Protein AF-A0A2T3LJU7-F1 (afdb_monomer)

Secondary structure (DSSP, 8-state):
-HHHHHHHHHHHHHHHHHHHHHHHHHHHHHHHHHHH-HHHHHHHHHTSSTT-HHHHHHHHH-HHHHHHS-HHHHHHHHHHHHHHHHHHHHHHHHHHHHHH--

Sequence (102 aa):
MVMTKLIFFLIFILSGISIYSFVMLSVYIGFLMKKYDKGSYDSLYIMCIPVSPALIFGYMFNNKVISMYPQNKRWIFFFSRVLILISMIGFVMTLLGAYLFS

Mean predicted aligned error: 8.25 Å

Foldseek 3Di:
DVVVVVVLVVLVVVLVVLVVVLVVLLVVVLVVCVVQPVVVSVVCVVVVDVSPSVVSLVLLPDPVNLVSDDPVCSVSSVVSVVSVVVSVVSVVVSVVCVVVVD

Structure (mmCIF, N/CA/C/O backbone):
data_AF-A0A2T3LJU7-F1
#
_entry.id   AF-A0A2T3LJU7-F1
#
loop_
_atom_site.group_PDB
_atom_site.id
_atom_site.type_symbol
_atom_site.label_atom_id
_atom_site.label_alt_id
_atom_site.label_comp_id
_atom_site.label_asym_id
_atom_site.label_entity_id
_atom_site.label_seq_id
_atom_site.pdbx_PDB_ins_code
_atom_site.Cartn_x
_atom_site.Cartn_y
_atom_site.Cartn_z
_atom_site.occupancy
_atom_site.B_iso_or_equiv
_atom_site.auth_seq_id
_atom_site.auth_comp_id
_atom_site.auth_asym_id
_atom_site.auth_atom_id
_atom_site.pdbx_PDB_model_num
ATOM 1 N N . MET A 1 1 ? 22.602 -2.466 -25.506 1.00 60.44 1 MET A N 1
ATOM 2 C CA . MET A 1 1 ? 21.596 -3.490 -25.124 1.00 60.44 1 MET A CA 1
ATOM 3 C C . MET A 1 1 ? 21.776 -4.063 -23.716 1.00 60.44 1 MET A C 1
ATOM 5 O O . MET A 1 1 ? 20.766 -4.296 -23.069 1.00 60.44 1 MET A O 1
ATOM 9 N N . VAL A 1 2 ? 22.997 -4.310 -23.214 1.00 65.69 2 VAL A N 1
ATOM 10 C CA . VAL A 1 2 ? 23.191 -4.891 -21.860 1.00 65.69 2 VAL A CA 1
ATOM 11 C C . VAL A 1 2 ? 22.764 -3.929 -20.742 1.00 65.69 2 VAL A C 1
ATOM 13 O O . VAL A 1 2 ? 22.058 -4.338 -19.827 1.00 65.69 2 VAL A O 1
ATOM 16 N N . MET A 1 3 ? 23.106 -2.640 -20.854 1.00 66.88 3 MET A N 1
ATOM 17 C CA . MET A 1 3 ? 22.747 -1.635 -19.842 1.00 66.88 3 MET A CA 1
ATOM 18 C C . MET A 1 3 ? 21.228 -1.439 -19.701 1.00 66.88 3 MET A C 1
ATOM 20 O O . MET A 1 3 ? 20.715 -1.365 -18.591 1.00 66.88 3 MET A O 1
ATOM 24 N N . THR A 1 4 ? 20.494 -1.440 -20.817 1.00 69.31 4 THR A N 1
ATOM 25 C CA . THR A 1 4 ? 19.031 -1.302 -20.836 1.00 69.31 4 THR A CA 1
ATOM 26 C C . THR A 1 4 ? 18.341 -2.475 -20.136 1.00 69.31 4 THR A C 1
ATOM 28 O O . THR A 1 4 ? 17.461 -2.261 -19.309 1.00 69.31 4 THR A O 1
ATOM 31 N N . LYS A 1 5 ? 18.788 -3.715 -20.381 1.00 72.88 5 LYS A N 1
ATOM 32 C CA . LYS A 1 5 ? 18.250 -4.917 -19.712 1.00 72.88 5 LYS A CA 1
ATOM 33 C C . LYS A 1 5 ? 18.468 -4.895 -18.193 1.00 72.88 5 LYS A C 1
ATOM 35 O O . LYS A 1 5 ? 17.595 -5.324 -17.445 1.00 72.88 5 LYS A O 1
ATOM 40 N N . LEU A 1 6 ? 19.604 -4.362 -17.744 1.00 78.12 6 LEU A N 1
ATOM 41 C CA . LEU A 1 6 ? 19.939 -4.208 -16.325 1.00 78.12 6 LEU 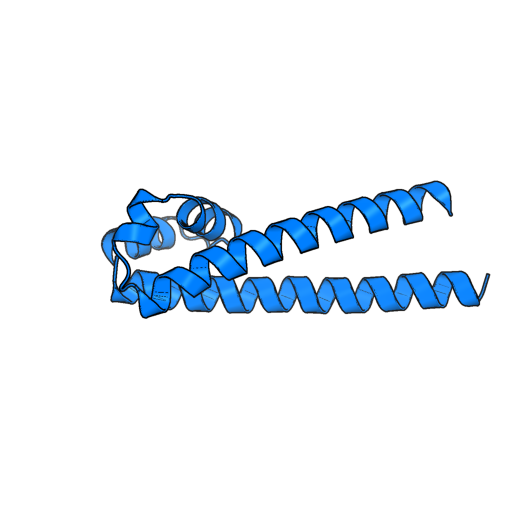A CA 1
ATOM 42 C C . LEU A 1 6 ? 19.027 -3.189 -15.627 1.00 78.12 6 LEU A C 1
ATOM 44 O O . LEU A 1 6 ? 18.557 -3.444 -14.520 1.00 78.12 6 LEU A O 1
ATOM 48 N N . ILE A 1 7 ? 18.719 -2.077 -16.302 1.00 78.94 7 ILE A N 1
ATOM 49 C CA . ILE A 1 7 ? 17.785 -1.054 -15.810 1.00 78.94 7 ILE A CA 1
ATOM 50 C C . ILE A 1 7 ? 16.370 -1.634 -15.673 1.00 78.94 7 ILE A C 1
ATOM 52 O O . ILE A 1 7 ? 15.756 -1.489 -14.619 1.00 78.94 7 ILE A O 1
ATOM 56 N N . PHE A 1 8 ? 15.874 -2.360 -16.681 1.00 72.12 8 PHE A N 1
ATOM 57 C CA . PHE A 1 8 ? 14.559 -3.013 -16.602 1.00 72.12 8 PHE A CA 1
ATOM 58 C C . PHE A 1 8 ? 14.475 -4.049 -15.475 1.00 72.12 8 PHE A C 1
ATOM 60 O O . PHE A 1 8 ? 13.468 -4.108 -14.771 1.00 72.12 8 PHE A O 1
ATOM 67 N N . PHE A 1 9 ? 15.535 -4.831 -15.257 1.00 76.69 9 PHE A N 1
ATOM 68 C CA . PHE A 1 9 ? 15.590 -5.803 -14.164 1.00 76.69 9 PHE A CA 1
ATOM 69 C C . PHE A 1 9 ? 15.557 -5.134 -12.779 1.00 76.69 9 PHE A C 1
ATOM 71 O O . PHE A 1 9 ? 14.831 -5.575 -11.889 1.00 76.69 9 PHE A O 1
ATOM 78 N N . LEU A 1 10 ? 16.279 -4.023 -12.609 1.00 80.81 10 LEU A N 1
ATOM 79 C CA . LEU A 1 10 ? 16.241 -3.210 -11.390 1.00 80.81 10 LEU A CA 1
ATOM 80 C C . LEU A 1 10 ? 14.845 -2.635 -11.124 1.00 80.81 10 LEU A C 1
ATOM 82 O O . LEU A 1 10 ? 14.357 -2.696 -9.995 1.00 80.81 10 LEU A O 1
ATOM 86 N N . ILE A 1 11 ? 14.179 -2.125 -12.162 1.00 77.69 11 ILE A N 1
ATOM 87 C CA . ILE A 1 11 ? 12.816 -1.596 -12.047 1.00 77.69 11 ILE A CA 1
ATOM 88 C C . ILE A 1 11 ? 11.823 -2.707 -11.681 1.00 77.69 11 ILE A C 1
ATOM 90 O O . ILE A 1 11 ? 10.955 -2.499 -10.833 1.00 77.69 11 ILE A O 1
ATOM 94 N N . PHE A 1 12 ? 11.979 -3.906 -12.248 1.00 76.19 12 PHE A N 1
ATOM 95 C CA . PHE A 1 12 ? 11.158 -5.061 -11.894 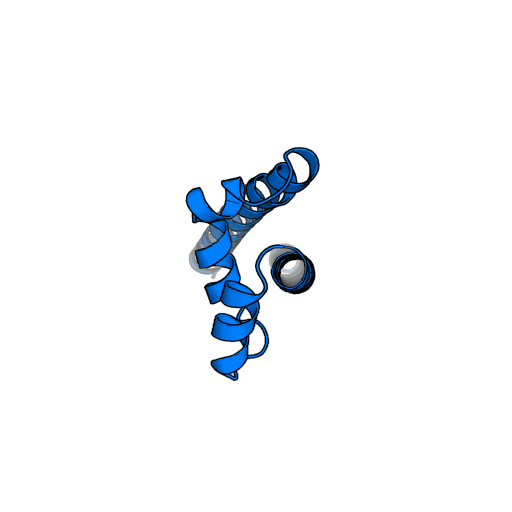1.00 76.19 12 PHE A CA 1
ATOM 96 C C . PHE A 1 12 ? 11.286 -5.416 -10.404 1.00 76.19 12 PHE A C 1
ATOM 98 O O . PHE A 1 12 ? 10.272 -5.546 -9.716 1.00 76.19 12 PHE A O 1
ATOM 105 N N . ILE A 1 13 ? 12.509 -5.471 -9.866 1.00 82.50 13 ILE A N 1
ATOM 106 C CA . ILE A 1 13 ? 12.738 -5.720 -8.432 1.00 82.50 13 ILE A CA 1
ATOM 107 C C . ILE A 1 13 ? 12.097 -4.623 -7.570 1.00 82.50 13 ILE A C 1
ATOM 109 O O . ILE A 1 13 ? 11.389 -4.931 -6.609 1.00 82.50 13 ILE A O 1
ATOM 113 N N . LEU A 1 14 ? 12.288 -3.350 -7.929 1.00 81.00 14 LEU A N 1
ATOM 114 C CA . LEU A 1 14 ? 11.691 -2.218 -7.210 1.00 81.00 14 LEU A CA 1
ATOM 115 C C . LEU A 1 14 ? 10.156 -2.271 -7.220 1.00 81.00 14 LEU A C 1
ATOM 117 O O . LEU A 1 14 ? 9.523 -1.971 -6.206 1.00 81.00 14 LEU A O 1
ATOM 121 N N . SER A 1 15 ? 9.554 -2.703 -8.331 1.00 76.12 15 SER A N 1
ATOM 122 C CA . SER A 1 15 ? 8.105 -2.896 -8.434 1.00 76.12 15 SER A CA 1
ATOM 123 C C . SER A 1 15 ? 7.599 -4.054 -7.565 1.00 76.12 15 SER A C 1
ATOM 125 O O . SER A 1 15 ? 6.556 -3.938 -6.927 1.00 76.12 15 SER A O 1
ATOM 127 N N . GLY A 1 16 ? 8.362 -5.144 -7.444 1.00 77.12 16 GLY A N 1
ATOM 128 C CA . GLY A 1 16 ? 8.023 -6.243 -6.538 1.00 77.12 16 GLY A CA 1
ATOM 129 C C . GLY A 1 16 ? 8.050 -5.811 -5.069 1.00 77.12 16 GLY A C 1
ATOM 130 O O . GLY A 1 16 ? 7.124 -6.105 -4.312 1.00 77.12 16 GLY A O 1
ATOM 131 N N . ILE A 1 17 ? 9.076 -5.048 -4.673 1.00 81.38 17 ILE A N 1
ATOM 132 C CA . ILE A 1 17 ? 9.210 -4.509 -3.309 1.00 81.38 17 ILE A CA 1
ATOM 133 C C . ILE A 1 17 ? 8.066 -3.543 -2.985 1.00 81.38 17 ILE A C 1
ATOM 135 O O . ILE A 1 17 ? 7.536 -3.567 -1.869 1.00 81.38 17 ILE A O 1
ATOM 139 N N . SER A 1 18 ? 7.659 -2.705 -3.942 1.00 76.94 18 SER A N 1
ATOM 140 C CA . SER A 1 18 ? 6.556 -1.768 -3.730 1.00 76.94 18 SER A CA 1
ATOM 141 C C . SER A 1 18 ? 5.228 -2.505 -3.543 1.00 76.94 18 SER A C 1
ATOM 143 O O . SER A 1 18 ? 4.534 -2.240 -2.562 1.00 76.94 18 SER A O 1
ATOM 145 N N . ILE A 1 19 ? 4.920 -3.499 -4.385 1.00 75.81 19 ILE A N 1
ATOM 146 C CA . ILE A 1 19 ? 3.720 -4.344 -4.251 1.00 75.81 19 ILE A CA 1
ATOM 147 C C . ILE A 1 19 ? 3.704 -5.053 -2.894 1.00 75.81 19 ILE A C 1
ATOM 149 O O . ILE A 1 19 ? 2.698 -5.006 -2.187 1.00 75.81 19 ILE A O 1
ATOM 153 N N . TYR A 1 20 ? 4.821 -5.658 -2.486 1.00 79.25 20 TYR A N 1
ATOM 154 C CA . TYR A 1 20 ? 4.926 -6.313 -1.181 1.00 79.25 20 TYR A CA 1
ATOM 155 C C . TYR A 1 20 ? 4.678 -5.336 -0.021 1.00 79.25 20 TYR A C 1
ATOM 157 O O . TYR A 1 20 ? 3.916 -5.633 0.903 1.00 79.25 20 TYR A O 1
ATOM 165 N N . SER A 1 21 ? 5.266 -4.140 -0.096 1.00 78.31 21 SER A N 1
ATOM 166 C CA . SER A 1 21 ? 5.069 -3.084 0.903 1.00 78.31 21 SER A CA 1
ATOM 167 C C . SER A 1 21 ? 3.603 -2.646 0.983 1.00 78.31 21 SER A C 1
ATOM 169 O O . SER A 1 21 ? 3.088 -2.423 2.080 1.00 78.31 21 SER A O 1
ATOM 171 N N . PHE A 1 22 ? 2.899 -2.587 -0.153 1.00 75.12 22 PHE A N 1
ATOM 172 C CA . PHE A 1 22 ? 1.465 -2.295 -0.185 1.00 75.12 22 PHE A CA 1
ATOM 173 C C . PHE A 1 22 ? 0.620 -3.375 0.473 1.00 75.12 22 PHE A C 1
ATOM 175 O O . PHE A 1 22 ? -0.290 -3.041 1.229 1.00 75.12 22 PHE A O 1
ATOM 182 N N . VAL A 1 23 ? 0.927 -4.648 0.225 1.00 76.56 23 VAL A N 1
ATOM 183 C CA . VAL A 1 23 ? 0.212 -5.769 0.850 1.00 76.56 23 VAL A CA 1
ATOM 184 C C . VAL A 1 23 ? 0.411 -5.756 2.367 1.00 76.56 23 VAL A C 1
ATOM 186 O O . VAL A 1 23 ? -0.541 -5.905 3.128 1.00 76.56 23 VAL A O 1
ATOM 189 N N . MET A 1 24 ? 1.629 -5.505 2.846 1.00 78.62 24 MET A N 1
ATOM 190 C CA . MET A 1 24 ? 1.877 -5.411 4.288 1.00 78.62 24 MET A CA 1
ATOM 191 C C . MET A 1 24 ? 1.148 -4.227 4.934 1.00 78.62 24 MET A C 1
ATOM 193 O O . MET A 1 24 ? 0.583 -4.349 6.025 1.00 78.62 24 MET A O 1
ATOM 197 N N . LEU A 1 25 ? 1.109 -3.085 4.247 1.00 79.06 25 LEU A N 1
ATOM 198 C CA . LEU A 1 25 ? 0.392 -1.901 4.706 1.00 79.06 25 LEU A CA 1
ATOM 199 C C . LEU A 1 25 ? -1.126 -2.128 4.742 1.00 79.06 25 LEU A C 1
ATOM 201 O O . LEU A 1 25 ? -1.782 -1.723 5.702 1.00 79.06 25 LEU A O 1
ATOM 205 N N . SER A 1 26 ? -1.679 -2.804 3.733 1.00 73.38 26 SER A N 1
ATOM 206 C CA . SER A 1 26 ? -3.106 -3.124 3.660 1.00 73.38 26 SER A CA 1
ATOM 207 C C . SER A 1 26 ? -3.518 -4.063 4.798 1.00 73.38 26 SER A C 1
ATOM 209 O O . SER A 1 26 ? -4.519 -3.813 5.471 1.00 73.38 26 SER A O 1
ATOM 211 N N . VAL A 1 27 ? -2.695 -5.070 5.104 1.00 78.19 27 VAL A N 1
ATOM 212 C CA . VAL A 1 27 ? -2.887 -5.969 6.251 1.00 78.19 27 VAL A CA 1
ATOM 213 C C . VAL A 1 27 ? -2.840 -5.197 7.573 1.00 78.19 27 VAL A C 1
ATOM 215 O O . VAL A 1 27 ? -3.728 -5.360 8.413 1.00 78.19 27 VAL A O 1
ATOM 218 N N . TYR A 1 28 ? -1.855 -4.312 7.757 1.00 80.69 28 TYR A N 1
ATOM 219 C CA . TYR A 1 28 ? -1.745 -3.485 8.964 1.00 80.69 28 TYR A CA 1
ATOM 220 C C . TYR A 1 28 ? -2.977 -2.595 9.177 1.00 80.69 28 TYR A C 1
ATOM 222 O O . TYR A 1 28 ? -3.487 -2.472 10.294 1.00 80.69 28 TYR A O 1
ATOM 230 N N . ILE A 1 29 ? -3.497 -2.004 8.102 1.00 78.75 29 ILE A N 1
ATOM 231 C CA . ILE A 1 29 ? -4.707 -1.182 8.156 1.00 78.75 29 ILE A CA 1
ATOM 232 C C . ILE A 1 29 ? -5.932 -2.046 8.434 1.00 78.75 29 ILE A C 1
ATOM 234 O O . ILE A 1 29 ? -6.748 -1.656 9.262 1.00 78.75 29 ILE A O 1
ATOM 238 N N . GLY A 1 30 ? -6.010 -3.253 7.872 1.00 77.06 30 GLY A N 1
ATOM 239 C CA . GLY A 1 30 ? -7.024 -4.241 8.239 1.00 77.06 30 GLY A CA 1
ATOM 240 C C . GLY A 1 30 ? -7.035 -4.542 9.744 1.00 77.06 30 GLY A C 1
ATOM 241 O O . GLY A 1 30 ? -8.097 -4.548 10.365 1.00 77.06 30 GLY A O 1
ATOM 242 N N . PHE A 1 31 ? -5.866 -4.694 10.376 1.00 80.50 31 PHE A N 1
ATOM 243 C CA . PHE A 1 31 ? -5.775 -4.852 11.834 1.00 80.50 31 PHE A CA 1
ATOM 244 C C . PHE A 1 31 ? -6.235 -3.608 12.605 1.00 80.50 31 PHE A C 1
ATOM 246 O O . PHE A 1 31 ? -6.916 -3.733 13.626 1.00 80.50 31 PHE A O 1
ATOM 253 N N . LEU A 1 32 ? -5.896 -2.406 12.131 1.00 79.44 32 LEU A N 1
ATOM 254 C CA . LEU A 1 32 ? -6.386 -1.161 12.727 1.00 79.44 32 LEU A CA 1
ATOM 255 C C . LEU A 1 32 ? -7.907 -1.025 12.588 1.00 79.44 32 LEU A C 1
ATOM 257 O O . LEU A 1 32 ? -8.565 -0.627 13.544 1.00 79.44 32 LEU A O 1
ATOM 261 N N . MET A 1 33 ? -8.475 -1.380 11.437 1.00 76.75 33 MET A N 1
ATOM 262 C CA . MET A 1 33 ? -9.922 -1.419 11.216 1.00 76.75 33 MET A CA 1
ATOM 263 C C . MET A 1 33 ? -10.588 -2.389 12.182 1.00 76.75 33 MET A C 1
ATOM 265 O O . MET A 1 33 ? -11.465 -1.978 12.926 1.00 76.75 33 MET A O 1
ATOM 269 N N . LYS A 1 34 ? -10.085 -3.621 12.308 1.00 80.19 34 LYS A N 1
ATOM 270 C CA . LYS A 1 34 ? -10.605 -4.591 13.283 1.00 80.19 34 LYS A CA 1
ATOM 271 C C . LYS A 1 34 ? -10.639 -4.047 14.718 1.00 80.19 34 LYS A C 1
ATOM 273 O O . LYS A 1 34 ? -11.523 -4.411 15.491 1.00 80.19 34 LYS A O 1
ATOM 278 N N . LYS A 1 35 ? -9.670 -3.200 15.085 1.00 81.12 35 LYS A N 1
ATOM 279 C CA . LYS A 1 35 ? -9.543 -2.631 16.434 1.00 81.12 35 LYS A CA 1
ATOM 280 C C . LYS A 1 35 ? -10.422 -1.399 16.676 1.00 81.12 35 LYS A C 1
ATOM 282 O O . LYS A 1 35 ? -10.939 -1.260 17.779 1.00 81.12 35 LYS A O 1
ATOM 287 N N . TYR A 1 36 ? -10.540 -0.499 15.701 1.00 79.81 36 TYR A N 1
ATOM 288 C CA . TYR A 1 36 ? -11.170 0.819 15.883 1.00 79.81 36 TYR A CA 1
ATOM 289 C C . TYR A 1 36 ? -12.497 0.988 15.133 1.00 79.81 36 TYR A C 1
ATOM 291 O O . TYR A 1 36 ? -13.311 1.807 15.539 1.00 79.81 36 TYR A O 1
ATOM 299 N N . ASP A 1 37 ? -12.725 0.215 14.073 1.00 76.56 37 ASP A N 1
ATOM 300 C CA . ASP A 1 37 ? -13.936 0.249 13.250 1.00 76.56 37 ASP A CA 1
ATOM 301 C C . ASP A 1 37 ? -14.315 -1.175 12.803 1.00 76.56 37 ASP A C 1
ATOM 303 O O . ASP A 1 37 ? -14.171 -1.584 11.644 1.00 76.56 37 ASP A O 1
ATOM 307 N N . LYS A 1 38 ? -14.749 -1.971 13.786 1.00 77.88 38 LYS A N 1
ATOM 308 C CA . LYS A 1 38 ? -15.066 -3.389 13.591 1.00 77.88 38 LYS A CA 1
ATOM 309 C C . LYS A 1 38 ? -16.249 -3.598 12.637 1.00 77.88 38 LYS A C 1
ATOM 311 O O . LYS A 1 38 ? -16.247 -4.577 11.905 1.00 77.88 38 LYS A O 1
ATOM 316 N N . GLY A 1 39 ? -17.205 -2.665 12.580 1.00 77.75 39 GLY A N 1
ATOM 317 C CA . GLY A 1 39 ? -18.336 -2.733 11.646 1.00 77.75 39 GLY A CA 1
ATOM 318 C C . GLY A 1 39 ? -17.896 -2.604 10.184 1.00 77.75 39 GLY A C 1
ATOM 319 O O . GLY A 1 39 ? -18.283 -3.416 9.338 1.00 77.75 39 GLY A O 1
ATOM 320 N N . SER A 1 40 ? -17.014 -1.645 9.884 1.00 74.19 40 SER A N 1
ATOM 321 C CA . SER A 1 40 ? -16.417 -1.536 8.548 1.00 74.19 40 SER A CA 1
ATOM 322 C C . SER A 1 40 ? -15.494 -2.718 8.234 1.00 74.19 40 SER A C 1
ATOM 324 O O . SER A 1 40 ? -15.468 -3.187 7.101 1.00 74.19 40 SER A O 1
ATOM 326 N N . TYR A 1 41 ? -14.766 -3.245 9.225 1.00 74.88 41 TYR A N 1
ATOM 327 C CA . TYR A 1 41 ? -13.944 -4.446 9.045 1.00 74.88 41 TYR A CA 1
ATOM 328 C C . TYR A 1 41 ? -14.786 -5.677 8.694 1.00 74.88 41 TYR A C 1
ATOM 330 O O . TYR A 1 41 ? -14.499 -6.338 7.701 1.00 74.88 41 TYR A O 1
ATOM 338 N N . ASP A 1 42 ? -15.835 -5.961 9.467 1.00 72.38 42 ASP A N 1
ATOM 339 C CA . ASP A 1 42 ? -16.692 -7.127 9.257 1.00 72.38 42 ASP A CA 1
ATOM 340 C C . ASP A 1 42 ? -17.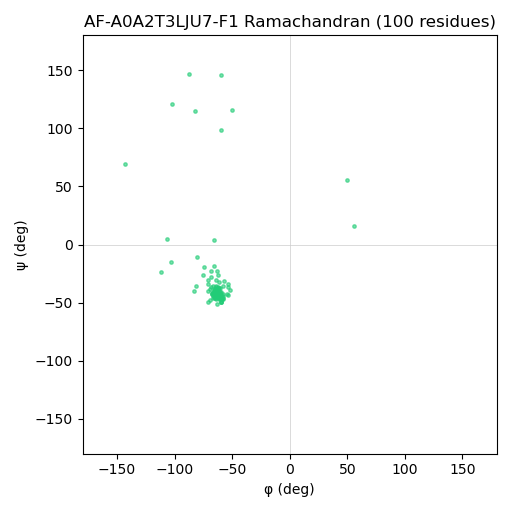426 -7.023 7.909 1.00 72.38 42 ASP A C 1
ATOM 342 O O . ASP A 1 42 ? -17.481 -8.006 7.180 1.00 72.38 42 ASP A O 1
ATOM 346 N N . SER A 1 43 ? -17.890 -5.835 7.496 1.00 70.38 43 SER A N 1
ATOM 347 C CA . SER A 1 43 ? -18.510 -5.655 6.168 1.00 70.38 43 SER A CA 1
ATOM 348 C C . SER A 1 43 ? -17.538 -5.888 5.003 1.00 70.38 43 SER A C 1
ATOM 350 O O . SER A 1 43 ? -17.907 -6.514 4.008 1.00 70.38 43 SER A O 1
ATOM 352 N N . LEU A 1 44 ? -16.278 -5.463 5.140 1.00 68.94 44 LEU A N 1
ATOM 353 C CA . LEU A 1 44 ? -15.223 -5.739 4.161 1.00 68.94 44 LEU A CA 1
ATOM 354 C C . LEU A 1 44 ? -14.778 -7.207 4.159 1.00 68.94 44 LEU A C 1
ATOM 356 O O . LEU A 1 44 ? -14.373 -7.717 3.116 1.00 68.94 44 LEU A O 1
ATOM 360 N N . TYR A 1 45 ? -14.851 -7.887 5.304 1.00 64.06 45 TYR A N 1
ATOM 361 C CA . TYR A 1 45 ? -14.460 -9.290 5.456 1.00 64.06 45 TYR A CA 1
ATOM 362 C C . TYR A 1 45 ? -15.563 -10.260 4.992 1.00 64.06 45 TYR A C 1
ATOM 364 O O . TYR A 1 45 ? -15.263 -11.286 4.383 1.00 64.06 45 TYR A O 1
ATOM 372 N N . ILE A 1 46 ? -16.842 -9.916 5.207 1.00 55.44 46 ILE A N 1
ATOM 373 C CA . ILE A 1 46 ? -18.024 -10.689 4.768 1.00 55.44 46 ILE A CA 1
ATOM 374 C C . ILE A 1 46 ? -18.086 -10.812 3.238 1.00 55.44 46 ILE A C 1
ATOM 376 O O . ILE A 1 46 ? -18.577 -11.817 2.727 1.00 55.44 46 ILE A O 1
ATOM 380 N N . MET A 1 47 ? -17.507 -9.865 2.491 1.00 53.19 47 MET A N 1
ATOM 381 C CA . MET A 1 47 ? -17.370 -9.967 1.031 1.00 53.19 47 MET A CA 1
ATOM 382 C C . MET A 1 47 ? -16.429 -11.097 0.553 1.00 53.19 47 MET A C 1
ATOM 384 O O . MET A 1 47 ? -16.222 -11.225 -0.649 1.00 53.19 47 MET A O 1
ATOM 388 N N . CYS A 1 48 ? -15.883 -11.939 1.446 1.00 46.88 48 CYS A N 1
ATOM 389 C CA . CYS A 1 48 ? -15.103 -13.149 1.126 1.00 46.88 48 CYS A CA 1
ATOM 390 C C . CYS A 1 48 ? -13.877 -12.926 0.224 1.00 46.88 48 CYS A C 1
ATOM 392 O O . CYS A 1 48 ? -13.311 -13.876 -0.312 1.00 46.88 48 CYS A O 1
ATOM 394 N N . ILE A 1 49 ? -13.422 -11.685 0.078 1.00 49.31 49 ILE A N 1
ATOM 395 C CA . ILE A 1 49 ? -12.141 -11.370 -0.540 1.00 49.31 49 ILE A CA 1
ATOM 396 C C . ILE A 1 49 ? -11.225 -11.058 0.633 1.00 49.31 49 ILE A C 1
ATOM 398 O O . ILE A 1 49 ? -11.563 -10.158 1.405 1.00 49.31 49 ILE A O 1
ATOM 402 N N . PRO A 1 50 ? -10.106 -11.778 0.823 1.00 45.78 50 PRO A N 1
ATOM 403 C CA . PRO A 1 50 ? -9.170 -11.464 1.884 1.00 45.78 50 PRO A CA 1
ATOM 404 C C . PRO A 1 50 ? -8.690 -10.041 1.643 1.00 45.78 50 PRO A C 1
ATOM 406 O O . PRO A 1 50 ? -7.831 -9.810 0.801 1.00 45.78 50 PRO A O 1
ATOM 409 N N . VAL A 1 51 ? -9.298 -9.088 2.354 1.00 55.75 51 VAL A N 1
ATOM 410 C CA . VAL A 1 51 ? -8.737 -7.769 2.599 1.00 55.75 51 VAL A CA 1
ATOM 411 C C . VAL A 1 51 ? -8.271 -7.156 1.270 1.00 55.75 51 VAL A C 1
ATOM 413 O O . VAL A 1 51 ? -7.090 -6.860 1.106 1.00 55.75 51 VAL A O 1
ATOM 416 N N . SER A 1 52 ? -9.183 -7.064 0.282 1.00 61.88 52 SER A N 1
ATOM 417 C CA . SER A 1 52 ? -8.851 -6.548 -1.054 1.00 61.88 52 SER A CA 1
ATOM 418 C C . SER A 1 52 ? -8.117 -5.220 -0.884 1.00 61.88 52 SER A C 1
ATOM 420 O O . SER A 1 52 ? -8.721 -4.271 -0.363 1.00 61.88 52 SER A O 1
ATOM 422 N N . PRO A 1 53 ? -6.838 -5.121 -1.292 1.00 63.25 53 PRO A N 1
ATOM 423 C CA . PRO A 1 53 ? -6.067 -3.899 -1.115 1.00 63.25 53 PRO A CA 1
ATOM 424 C C . PRO A 1 53 ? -6.808 -2.697 -1.704 1.00 63.25 53 PRO A C 1
ATOM 426 O O . PRO A 1 53 ? -6.841 -1.639 -1.090 1.00 63.25 53 PRO A O 1
ATOM 429 N N . ALA A 1 54 ? -7.512 -2.895 -2.824 1.00 66.56 54 ALA A N 1
ATOM 430 C CA . ALA A 1 54 ? -8.339 -1.881 -3.472 1.00 66.56 54 ALA A CA 1
ATOM 431 C C . ALA A 1 54 ? -9.473 -1.343 -2.578 1.00 66.56 54 ALA A C 1
ATOM 433 O O . ALA A 1 54 ? -9.693 -0.132 -2.530 1.00 66.56 54 ALA A O 1
ATOM 434 N N . LEU A 1 55 ? -10.172 -2.213 -1.843 1.00 69.19 55 LEU A N 1
ATOM 435 C CA . LEU A 1 55 ? -11.261 -1.794 -0.955 1.00 69.19 55 LEU A CA 1
ATOM 436 C C . LEU A 1 55 ? -10.732 -1.048 0.273 1.00 69.19 55 LEU A C 1
ATOM 438 O O . LEU A 1 55 ? -11.293 -0.025 0.668 1.00 69.19 55 LEU A O 1
ATOM 442 N N . ILE A 1 56 ? -9.614 -1.510 0.838 1.00 71.69 56 ILE A N 1
ATOM 443 C CA . ILE A 1 56 ? -8.948 -0.799 1.935 1.00 71.69 56 ILE A CA 1
ATOM 444 C C . ILE A 1 56 ? -8.432 0.551 1.462 1.00 71.69 56 ILE A C 1
ATOM 446 O O . ILE A 1 56 ? -8.564 1.533 2.186 1.00 71.69 56 ILE A O 1
ATOM 450 N N . PHE A 1 57 ? -7.907 0.640 0.240 1.00 69.88 57 PHE A N 1
ATOM 451 C CA . PHE A 1 57 ? -7.517 1.922 -0.324 1.00 69.88 57 PHE A CA 1
ATOM 452 C C . PHE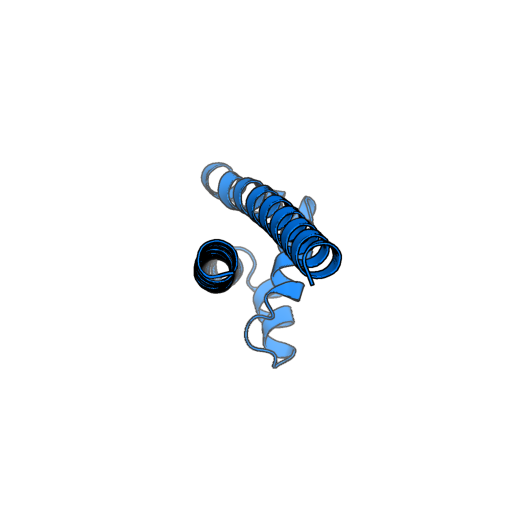 A 1 57 ? -8.708 2.873 -0.407 1.00 69.88 57 PHE A C 1
ATOM 454 O O . PHE A 1 57 ? -8.618 3.977 0.124 1.00 69.88 57 PHE A O 1
ATOM 461 N N . GLY A 1 58 ? -9.847 2.444 -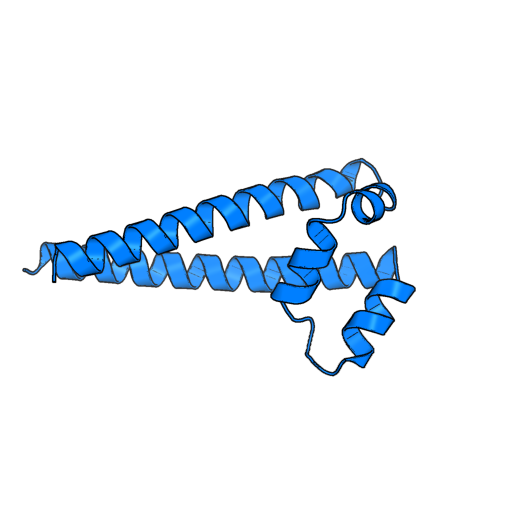0.957 1.00 71.75 58 GLY A N 1
ATOM 462 C CA . GLY A 1 58 ? -11.068 3.259 -0.968 1.00 71.75 58 GLY A CA 1
ATOM 463 C C . GLY A 1 58 ? -11.466 3.750 0.431 1.00 71.75 58 GLY A C 1
ATOM 464 O O . GLY A 1 58 ? -11.750 4.934 0.626 1.00 71.75 58 GLY A O 1
ATOM 465 N N . TYR A 1 59 ? -11.384 2.871 1.430 1.00 74.25 59 TYR A N 1
ATOM 466 C CA . TYR A 1 59 ? -11.626 3.211 2.833 1.00 74.25 59 TYR A CA 1
ATOM 467 C C . TYR A 1 59 ? -10.631 4.256 3.374 1.00 74.25 59 TYR A C 1
ATOM 469 O O . TYR A 1 59 ? -11.028 5.224 4.022 1.00 74.25 59 TYR A O 1
ATOM 477 N N . MET A 1 60 ? -9.343 4.134 3.045 1.00 74.44 60 MET A N 1
ATOM 478 C CA . MET A 1 60 ? -8.298 5.076 3.459 1.00 74.44 60 MET A CA 1
ATOM 479 C C . MET A 1 60 ? -8.419 6.452 2.805 1.00 74.44 60 MET A C 1
ATOM 481 O O . MET A 1 60 ? -7.900 7.427 3.350 1.00 74.44 60 MET A O 1
ATOM 485 N N . PHE A 1 61 ? -9.088 6.571 1.656 1.00 74.88 61 PHE A N 1
ATOM 486 C CA . PHE A 1 61 ? -9.373 7.855 1.007 1.00 74.88 61 PHE A CA 1
ATOM 487 C C . PHE A 1 61 ? -10.582 8.588 1.614 1.00 74.88 61 PHE A C 1
ATOM 489 O O . PHE A 1 61 ? -10.751 9.788 1.390 1.00 74.88 61 PHE A O 1
ATOM 496 N N . ASN A 1 62 ? -11.366 7.931 2.471 1.00 80.25 62 ASN A N 1
ATOM 497 C CA . ASN A 1 62 ? -12.497 8.559 3.141 1.00 80.25 62 ASN A CA 1
ATOM 498 C C . ASN A 1 62 ? -12.053 9.353 4.385 1.00 80.25 62 ASN A C 1
ATOM 500 O O . ASN A 1 62 ? -11.605 8.803 5.389 1.00 80.25 62 ASN A O 1
ATOM 504 N N . ASN A 1 63 ? -12.216 10.676 4.359 1.00 76.56 63 ASN A N 1
ATOM 505 C CA . ASN A 1 63 ? -11.830 11.530 5.488 1.00 76.56 63 ASN A CA 1
ATOM 506 C C . ASN A 1 63 ? -12.714 11.326 6.735 1.00 76.56 63 ASN A C 1
ATOM 508 O O . ASN A 1 63 ? -12.219 11.496 7.849 1.00 76.56 63 ASN A O 1
ATOM 512 N N . LYS A 1 64 ? -13.982 10.908 6.572 1.00 78.88 64 LYS A N 1
ATOM 513 C CA . LYS A 1 64 ? -14.877 10.593 7.707 1.00 78.88 64 LYS A CA 1
ATOM 514 C C . LYS A 1 64 ? -14.359 9.398 8.506 1.00 78.88 64 LYS A C 1
ATOM 516 O O . LYS A 1 64 ? -14.428 9.374 9.730 1.00 78.88 64 LYS A O 1
ATOM 521 N N . VAL A 1 65 ? -13.766 8.443 7.803 1.00 74.69 65 VAL A N 1
ATOM 522 C CA . VAL A 1 65 ? -13.122 7.274 8.393 1.00 74.69 65 VAL A CA 1
ATOM 523 C C . VAL A 1 65 ? -11.854 7.677 9.144 1.00 74.69 65 VAL A C 1
ATOM 525 O O . VAL A 1 65 ? -11.683 7.319 10.304 1.00 74.69 65 VAL A O 1
ATOM 528 N N . ILE A 1 66 ? -10.987 8.496 8.537 1.00 75.50 66 ILE A N 1
ATOM 529 C CA . ILE A 1 66 ? -9.744 8.956 9.184 1.00 75.50 66 ILE A CA 1
ATOM 530 C C . ILE A 1 66 ? -10.034 9.690 10.497 1.00 75.50 66 ILE A C 1
ATOM 532 O O . ILE A 1 66 ? -9.281 9.545 11.464 1.00 75.50 66 ILE A O 1
ATOM 536 N N . SER A 1 67 ? -11.130 10.453 10.563 1.00 77.56 67 SER A N 1
ATOM 537 C 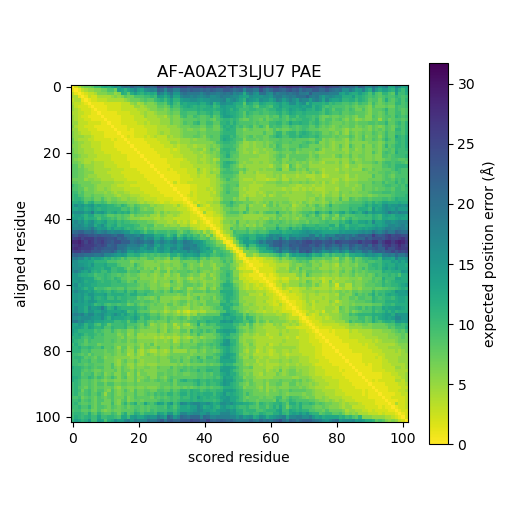CA . SER A 1 67 ? -11.512 11.145 11.795 1.00 77.56 67 SER A CA 1
ATOM 538 C C . SER A 1 67 ? -11.844 10.213 12.966 1.00 77.56 67 SER A C 1
ATOM 540 O O . SER A 1 67 ? -11.677 10.634 14.109 1.00 77.56 67 SER A O 1
ATOM 542 N N . MET A 1 68 ? -12.208 8.951 12.714 1.00 79.12 68 MET A N 1
ATOM 543 C CA . MET A 1 68 ? -12.477 7.956 13.763 1.00 79.12 68 MET A CA 1
ATOM 544 C C . MET A 1 68 ? -11.198 7.437 14.435 1.00 79.12 68 MET A C 1
ATOM 546 O O . MET A 1 68 ? -11.245 6.925 15.551 1.00 79.12 68 MET A O 1
ATOM 550 N N . TYR A 1 69 ? -10.036 7.596 13.793 1.00 77.31 69 TYR A N 1
ATOM 551 C CA . TYR A 1 69 ? -8.760 7.145 14.344 1.00 77.31 69 TYR A CA 1
ATOM 552 C C . TYR A 1 69 ? -8.112 8.212 15.240 1.00 77.31 69 TYR A C 1
ATOM 554 O O . TYR A 1 69 ? -8.203 9.412 14.944 1.00 77.31 69 TYR A O 1
ATOM 562 N N . PRO A 1 70 ? -7.390 7.801 16.303 1.00 78.38 70 PRO A N 1
ATOM 563 C CA . PRO A 1 70 ? -6.638 8.720 17.152 1.00 78.38 70 PRO A CA 1
ATOM 564 C C . PRO A 1 70 ? -5.577 9.476 16.343 1.00 78.38 70 PRO A C 1
ATOM 566 O O . PRO A 1 70 ? -4.978 8.928 15.415 1.00 78.38 70 PRO A O 1
ATOM 569 N N . GLN A 1 71 ? -5.320 10.734 16.711 1.00 79.44 71 GLN A N 1
ATOM 570 C CA . GLN A 1 71 ? -4.482 11.677 15.953 1.00 79.44 71 GLN A CA 1
ATOM 571 C C . GLN A 1 71 ? -3.094 11.104 15.605 1.00 79.44 71 GLN A C 1
ATOM 573 O O . GLN A 1 71 ? -2.648 11.214 14.463 1.00 79.44 71 GLN A O 1
ATOM 578 N N . ASN A 1 72 ? -2.483 10.366 16.538 1.00 78.94 72 ASN A N 1
ATOM 579 C CA . ASN A 1 72 ? -1.174 9.718 16.371 1.00 78.94 72 ASN A CA 1
ATOM 580 C C . ASN A 1 72 ? -1.162 8.605 15.307 1.00 78.94 72 ASN A C 1
ATOM 582 O O . ASN A 1 72 ? -0.101 8.201 14.842 1.00 78.94 72 ASN A O 1
ATOM 586 N N . LYS A 1 73 ? -2.331 8.078 14.923 1.00 76.19 73 LYS A N 1
ATOM 587 C CA . LYS A 1 73 ? -2.479 7.034 13.898 1.00 76.19 73 LYS A CA 1
ATOM 588 C C . LYS A 1 73 ? -2.973 7.578 12.557 1.00 76.19 73 LYS A C 1
ATOM 590 O O . LYS A 1 73 ? -2.804 6.902 11.546 1.00 76.19 73 LYS A O 1
ATOM 595 N N . ARG A 1 74 ? -3.508 8.805 12.510 1.00 79.25 74 ARG A N 1
ATOM 596 C CA . ARG A 1 74 ? -3.989 9.440 11.266 1.00 79.25 74 ARG A CA 1
ATOM 597 C C . ARG A 1 74 ? -2.879 9.636 10.231 1.00 79.25 74 ARG A C 1
ATOM 599 O O . ARG A 1 74 ? -3.128 9.501 9.037 1.00 79.25 74 ARG A O 1
ATOM 606 N N . TRP A 1 75 ? -1.647 9.870 10.684 1.00 80.62 75 TRP A N 1
ATOM 607 C CA . TRP A 1 75 ? -0.470 10.019 9.819 1.00 80.62 75 TRP A CA 1
ATOM 608 C C . TRP A 1 75 ? -0.215 8.812 8.911 1.00 80.62 75 TRP A C 1
ATOM 610 O O . TRP A 1 75 ? 0.226 8.990 7.780 1.00 80.62 75 TRP A O 1
ATOM 620 N N . ILE A 1 76 ? -0.560 7.598 9.352 1.00 80.38 76 ILE A N 1
ATOM 621 C CA . ILE A 1 76 ? -0.407 6.378 8.545 1.00 80.38 76 ILE A CA 1
ATOM 622 C C . ILE A 1 76 ? -1.306 6.432 7.302 1.00 80.38 76 ILE A C 1
ATOM 624 O O . ILE A 1 76 ? -0.889 6.017 6.223 1.00 80.38 76 ILE A O 1
ATOM 628 N N . PHE A 1 77 ? -2.508 7.006 7.416 1.00 80.06 77 PHE A N 1
ATOM 629 C CA . PHE A 1 77 ? -3.430 7.190 6.289 1.00 80.06 77 PHE A CA 1
ATOM 630 C C . PHE A 1 77 ? -2.939 8.258 5.306 1.00 80.06 77 PHE A C 1
ATOM 632 O O . PHE A 1 77 ? -3.137 8.131 4.105 1.00 80.06 77 PHE A O 1
ATOM 639 N N . PHE A 1 78 ? -2.265 9.301 5.791 1.00 79.94 78 PHE A N 1
ATOM 640 C CA . PHE A 1 78 ? -1.660 10.300 4.911 1.00 79.94 78 PHE A CA 1
ATOM 641 C C . PHE A 1 78 ? -0.438 9.737 4.174 1.00 79.94 78 PHE A C 1
ATOM 643 O O . PHE A 1 78 ? -0.364 9.811 2.950 1.00 79.94 78 PHE A O 1
ATOM 650 N N . PHE A 1 79 ? 0.483 9.108 4.910 1.00 81.12 79 PHE A N 1
ATOM 651 C CA . PHE A 1 79 ? 1.699 8.513 4.354 1.00 81.12 79 PHE A CA 1
ATOM 652 C C . PHE A 1 79 ? 1.384 7.467 3.283 1.00 81.12 79 PHE A C 1
ATOM 654 O O . PHE A 1 79 ? 1.965 7.465 2.203 1.00 81.12 79 PHE A O 1
ATOM 661 N N . SER A 1 80 ? 0.407 6.611 3.558 1.00 77.62 80 SER A N 1
ATOM 662 C CA . SER A 1 80 ? -0.047 5.598 2.613 1.00 77.62 80 SER A CA 1
ATOM 663 C C . SER A 1 80 ? -0.654 6.182 1.335 1.00 77.62 80 SER A C 1
ATOM 665 O O . SER A 1 80 ? -0.321 5.699 0.259 1.00 77.62 80 SER A O 1
ATOM 667 N N . ARG A 1 81 ? -1.467 7.247 1.409 1.00 79.62 81 ARG A N 1
ATOM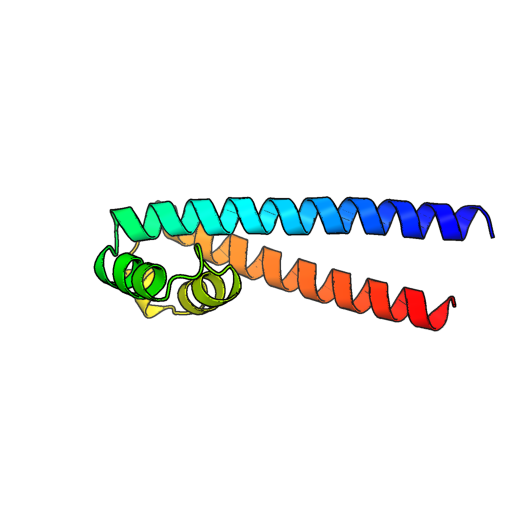 668 C CA . ARG A 1 81 ? -1.980 7.949 0.213 1.00 79.62 81 ARG A CA 1
ATOM 669 C C . ARG A 1 81 ? -0.849 8.467 -0.673 1.00 79.62 81 ARG A C 1
ATOM 671 O O . ARG A 1 81 ? -0.884 8.273 -1.886 1.00 79.62 81 ARG A O 1
ATOM 678 N N . VAL A 1 82 ? 0.157 9.092 -0.063 1.00 81.25 82 VAL A N 1
ATOM 679 C CA . VAL A 1 82 ? 1.341 9.597 -0.775 1.00 81.25 82 VAL A CA 1
ATOM 680 C C . VAL A 1 82 ? 2.111 8.446 -1.424 1.00 81.25 82 VAL A C 1
ATOM 682 O O . VAL A 1 82 ? 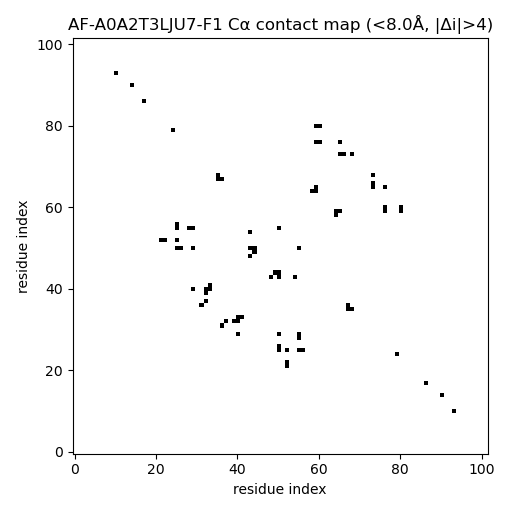2.461 8.530 -2.599 1.00 81.25 82 VAL A O 1
ATOM 685 N N . LEU A 1 83 ? 2.314 7.345 -0.695 1.00 79.50 83 LEU A N 1
ATOM 686 C CA . LEU A 1 83 ? 3.019 6.165 -1.195 1.00 79.50 83 LEU A CA 1
ATOM 687 C C . LEU A 1 83 ? 2.330 5.562 -2.432 1.00 79.50 83 LEU A C 1
ATOM 689 O O . LEU A 1 83 ? 2.999 5.260 -3.419 1.00 79.50 83 LEU A O 1
ATOM 693 N N . ILE A 1 84 ? 0.996 5.433 -2.406 1.00 77.19 84 ILE A N 1
ATOM 694 C CA . ILE A 1 84 ? 0.200 4.945 -3.548 1.00 77.19 84 ILE A CA 1
ATOM 695 C C . ILE A 1 84 ? 0.409 5.849 -4.754 1.00 77.19 84 ILE A C 1
ATOM 697 O O . ILE A 1 84 ? 0.724 5.354 -5.834 1.00 77.19 84 ILE A O 1
ATOM 701 N N . LEU A 1 85 ? 0.277 7.164 -4.566 1.00 80.94 85 LEU A N 1
ATOM 702 C CA . LEU A 1 85 ? 0.392 8.132 -5.651 1.00 80.94 85 LEU A CA 1
ATOM 703 C C . LEU A 1 85 ? 1.766 8.041 -6.329 1.00 80.94 85 LEU A C 1
ATOM 705 O O . LEU A 1 85 ? 1.850 7.940 -7.551 1.00 80.94 85 LEU A O 1
ATOM 709 N N . ILE A 1 86 ? 2.835 7.989 -5.528 1.00 81.06 86 ILE A N 1
ATOM 710 C CA . ILE A 1 86 ? 4.210 7.829 -6.017 1.00 81.06 86 ILE A CA 1
ATOM 711 C C . ILE A 1 86 ? 4.362 6.510 -6.780 1.00 81.06 86 ILE A C 1
ATOM 713 O O . ILE A 1 86 ? 4.962 6.492 -7.853 1.00 81.06 86 ILE A O 1
ATOM 717 N N . SER A 1 87 ? 3.792 5.413 -6.274 1.00 76.31 87 SER A N 1
ATOM 718 C CA . SER A 1 87 ? 3.870 4.117 -6.954 1.00 76.31 87 SER A CA 1
ATOM 719 C C . SER A 1 87 ? 3.134 4.097 -8.293 1.00 76.31 87 SER A C 1
ATOM 721 O O . SER A 1 87 ? 3.659 3.543 -9.255 1.00 76.31 87 SER A O 1
ATOM 723 N N . MET A 1 88 ? 1.964 4.742 -8.389 1.00 77.25 88 MET A N 1
ATOM 724 C CA . MET A 1 88 ? 1.203 4.825 -9.636 1.00 77.25 88 MET A CA 1
ATOM 725 C C . MET A 1 88 ? 1.952 5.663 -10.667 1.00 77.25 88 MET A C 1
ATOM 727 O O . MET A 1 88 ? 2.083 5.243 -11.814 1.00 77.25 88 MET A O 1
ATOM 731 N N . ILE A 1 89 ? 2.509 6.806 -10.253 1.00 79.38 89 ILE A N 1
ATOM 732 C CA . ILE A 1 89 ? 3.348 7.643 -11.120 1.00 79.38 89 ILE A CA 1
ATOM 733 C C . ILE A 1 89 ? 4.569 6.845 -11.595 1.00 79.38 89 ILE A C 1
ATOM 735 O O . ILE A 1 89 ? 4.851 6.812 -12.791 1.00 79.38 89 ILE A O 1
ATOM 739 N N . GLY A 1 90 ? 5.260 6.151 -10.686 1.00 78.75 90 GLY A N 1
ATOM 740 C CA . GLY A 1 90 ? 6.417 5.317 -11.019 1.00 78.75 90 GLY A CA 1
ATOM 741 C C . GLY A 1 90 ? 6.081 4.189 -11.997 1.00 78.75 90 GLY A C 1
ATOM 742 O O . GLY A 1 90 ? 6.833 3.943 -12.941 1.00 78.75 90 GLY A O 1
ATOM 743 N N . PHE A 1 91 ? 4.929 3.540 -11.822 1.00 78.56 91 PHE A N 1
ATOM 744 C CA . PHE A 1 91 ? 4.449 2.496 -12.725 1.00 78.56 91 PHE A CA 1
ATOM 745 C C . PHE A 1 91 ? 4.136 3.041 -14.125 1.00 78.56 91 PHE A C 1
ATOM 747 O O . PHE A 1 91 ? 4.593 2.474 -15.117 1.00 78.56 91 PHE A O 1
ATOM 754 N N . VAL A 1 92 ? 3.431 4.174 -14.217 1.00 80.94 92 VAL A N 1
ATOM 755 C CA . VAL A 1 92 ? 3.128 4.834 -15.500 1.00 80.94 92 VAL A CA 1
ATOM 756 C C . VAL A 1 92 ? 4.412 5.245 -16.219 1.00 80.94 92 VAL A C 1
ATOM 758 O O . VAL A 1 92 ? 4.565 4.946 -17.399 1.00 80.94 92 VAL A O 1
ATOM 761 N N . MET A 1 93 ? 5.365 5.860 -15.513 1.00 78.19 93 MET A N 1
ATOM 762 C CA . MET A 1 93 ? 6.657 6.244 -16.094 1.00 78.19 93 MET A CA 1
ATOM 763 C C . MET A 1 93 ? 7.458 5.030 -16.577 1.00 78.19 93 MET A C 1
ATOM 765 O O . MET A 1 93 ? 8.094 5.090 -17.627 1.00 78.19 93 MET A O 1
ATOM 769 N N . THR A 1 94 ? 7.392 3.913 -15.849 1.00 77.00 94 THR A N 1
ATOM 770 C CA . THR A 1 94 ? 8.037 2.655 -16.248 1.00 77.00 94 THR A CA 1
ATOM 771 C C . THR A 1 94 ? 7.430 2.092 -17.531 1.00 77.00 94 THR A C 1
ATOM 773 O O . THR A 1 94 ? 8.172 1.717 -18.433 1.00 77.00 94 THR A O 1
ATOM 776 N N . LEU A 1 95 ? 6.098 2.053 -17.635 1.00 77.25 95 LEU A N 1
ATOM 777 C CA . LEU A 1 95 ? 5.390 1.619 -18.844 1.00 77.25 95 LEU A CA 1
ATOM 778 C C . LEU A 1 95 ? 5.709 2.512 -20.043 1.00 77.25 95 LEU A C 1
ATOM 780 O O . LEU A 1 95 ? 5.944 2.013 -21.139 1.00 77.25 95 LEU A O 1
ATOM 784 N N . LEU A 1 96 ? 5.745 3.826 -19.828 1.00 79.62 96 LEU A N 1
ATOM 785 C CA . LEU A 1 96 ? 6.028 4.804 -20.872 1.00 79.62 96 LEU A CA 1
ATOM 786 C C . LEU A 1 96 ? 7.477 4.681 -21.363 1.00 79.62 96 LEU A C 1
ATOM 788 O O . LEU A 1 96 ? 7.724 4.679 -22.564 1.00 79.62 96 LEU A O 1
ATOM 792 N N . GLY A 1 97 ? 8.426 4.479 -20.444 1.00 75.06 97 GLY A N 1
ATOM 793 C CA . GLY A 1 97 ? 9.807 4.139 -20.781 1.00 75.06 97 GLY A CA 1
ATOM 794 C C . GLY A 1 97 ? 9.914 2.800 -21.515 1.00 75.06 97 GLY A C 1
ATOM 795 O O . GLY A 1 97 ? 10.582 2.717 -22.538 1.00 75.06 97 GLY A O 1
ATOM 796 N N . ALA A 1 98 ? 9.217 1.761 -21.053 1.00 73.50 98 ALA A N 1
ATOM 797 C CA . ALA A 1 98 ? 9.183 0.469 -21.734 1.00 73.50 98 ALA A CA 1
ATOM 798 C C . ALA A 1 98 ? 8.667 0.591 -23.173 1.00 73.50 98 ALA A C 1
ATOM 800 O O . ALA A 1 98 ? 9.260 0.008 -24.068 1.00 73.50 98 ALA A O 1
ATOM 801 N N . TYR A 1 99 ? 7.614 1.378 -23.397 1.00 75.81 99 TYR A N 1
ATOM 802 C CA . TYR A 1 99 ? 7.053 1.618 -24.725 1.00 75.81 99 TYR A CA 1
ATOM 803 C C . TYR A 1 99 ? 7.993 2.419 -25.637 1.00 75.81 99 TYR A C 1
ATOM 805 O O . TYR A 1 99 ? 8.135 2.083 -26.804 1.00 75.81 99 TYR A O 1
ATOM 813 N N . LEU A 1 100 ? 8.643 3.467 -25.120 1.00 75.56 100 LEU A N 1
ATOM 814 C CA . LEU A 1 100 ? 9.528 4.332 -25.914 1.00 75.56 100 LEU A CA 1
ATOM 815 C C . LEU A 1 100 ? 10.888 3.699 -26.242 1.00 75.56 100 LEU A C 1
ATOM 817 O O . LEU A 1 100 ? 11.527 4.107 -27.209 1.00 75.56 100 LEU A O 1
ATOM 821 N N . PHE A 1 101 ? 11.358 2.763 -25.414 1.00 68.50 101 PHE A N 1
ATOM 822 C CA . PHE A 1 101 ? 12.650 2.087 -25.576 1.00 68.50 101 PHE A CA 1
ATOM 823 C C . PHE A 1 101 ? 12.526 0.626 -26.053 1.00 68.50 101 PHE A C 1
ATOM 825 O O . PHE A 1 101 ? 13.545 -0.071 -26.117 1.00 68.50 101 PHE A O 1
ATOM 832 N N . SER A 1 102 ? 11.304 0.169 -26.353 1.00 58.81 102 SER A N 1
ATOM 833 C CA . SER A 1 102 ? 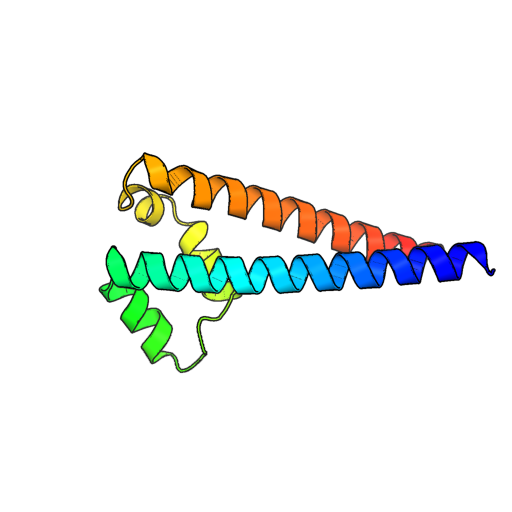11.003 -1.080 -27.072 1.00 58.81 102 SER A CA 1
ATOM 834 C C . SER A 1 102 ? 11.024 -0.863 -28.579 1.00 58.81 102 SER A C 1
ATOM 836 O O . SER A 1 102 ? 11.217 -1.891 -29.265 1.00 58.81 102 SER A O 1
#

Solvent-accessible surface area (backbone atoms only — not comparable to full-atom values): 5780 Å² total; per-residue (Å²): 115,70,68,59,54,53,51,54,52,53,51,51,54,53,51,52,52,50,54,52,52,49,52,54,50,41,51,53,48,50,54,49,28,53,73,76,38,44,69,64,34,50,59,53,49,70,69,75,42,87,70,47,55,69,60,53,47,57,51,58,70,34,66,77,57,49,67,73,45,59,76,91,58,39,56,57,49,54,54,48,54,53,51,50,51,54,50,53,52,51,50,52,54,50,52,52,49,52,63,76,77,105

pLDDT: mean 74.53, std 7.64, range [45.78, 82.5]

Radius of gyration: 16.98 Å; Cα contacts (8 Å, |Δi|>4): 41; chains: 1; bounding box: 42×25×44 Å